Protein AF-A0A3D4VU05-F1 (afdb_monomer_lite)

Radius of gyration: 24.9 Å; chains: 1; bounding box: 49×47×51 Å

pLDDT: mean 73.93, std 16.85, range [43.44, 94.38]

Structure (mmCIF, N/CA/C/O backbone):
data_AF-A0A3D4VU05-F1
#
_entry.id   AF-A0A3D4VU05-F1
#
loop_
_atom_site.group_PDB
_atom_site.id
_atom_site.type_symbol
_atom_site.label_atom_id
_atom_site.label_alt_id
_atom_site.label_comp_id
_atom_site.label_asym_id
_atom_site.label_entity_id
_atom_site.label_seq_id
_atom_site.pdbx_PDB_ins_code
_atom_site.Cartn_x
_atom_site.Cartn_y
_atom_site.Cartn_z
_atom_site.occupancy
_atom_site.B_iso_or_equiv
_atom_site.auth_seq_id
_atom_site.auth_comp_id
_atom_site.auth_asym_id
_atom_site.auth_atom_id
_atom_site.pdbx_PDB_model_num
ATOM 1 N N . MET A 1 1 ? -17.216 -28.303 26.758 1.00 43.44 1 MET A N 1
ATOM 2 C CA . MET A 1 1 ? -16.828 -27.285 25.755 1.00 43.44 1 MET A CA 1
ATOM 3 C C . MET A 1 1 ? -15.707 -26.430 26.331 1.00 43.44 1 MET A C 1
ATOM 5 O O . MET A 1 1 ? -15.877 -25.909 27.424 1.00 43.44 1 MET A O 1
ATOM 9 N N . ALA A 1 2 ? -14.575 -26.311 25.635 1.00 47.59 2 ALA A N 1
ATOM 10 C CA . ALA A 1 2 ? -13.325 -25.736 26.156 1.00 47.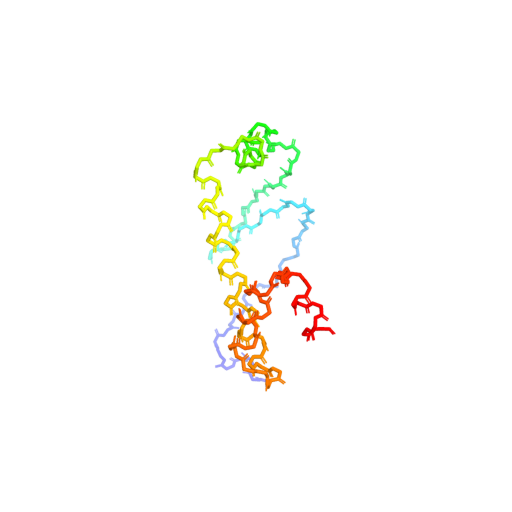59 2 ALA A CA 1
ATOM 11 C C . ALA A 1 2 ? -13.337 -24.206 26.389 1.00 47.59 2 ALA A C 1
ATOM 13 O O . ALA A 1 2 ? -12.470 -23.681 27.078 1.00 47.59 2 ALA A O 1
ATOM 14 N N . ILE A 1 3 ? -14.341 -23.491 25.870 1.00 51.03 3 ILE A N 1
ATOM 15 C CA . ILE A 1 3 ? -14.383 -22.017 25.859 1.00 51.03 3 ILE A CA 1
ATOM 16 C C . ILE A 1 3 ? -14.706 -21.421 27.246 1.00 51.03 3 ILE A C 1
ATOM 18 O O . ILE A 1 3 ? -14.239 -20.335 27.575 1.00 51.03 3 ILE A O 1
ATOM 22 N N . SER A 1 4 ? -15.425 -22.145 28.114 1.00 48.97 4 SER A N 1
ATOM 23 C CA . SER A 1 4 ? -15.790 -21.644 29.454 1.00 48.97 4 SER A CA 1
ATOM 24 C C . SER A 1 4 ? -14.626 -21.625 30.454 1.00 48.97 4 SER A C 1
ATOM 26 O O . SER A 1 4 ? -14.728 -20.962 31.482 1.00 48.97 4 SER A O 1
ATOM 28 N N . HIS A 1 5 ? -13.536 -22.351 30.188 1.00 53.50 5 HIS A N 1
ATOM 29 C CA . HIS A 1 5 ? -12.420 -22.503 31.130 1.00 53.50 5 HIS A CA 1
ATOM 30 C C . HIS A 1 5 ? -11.348 -21.407 30.994 1.00 53.50 5 HIS A C 1
ATOM 32 O O . HIS A 1 5 ? -10.461 -21.318 31.836 1.00 53.50 5 HIS A O 1
ATOM 38 N N . MET A 1 6 ? -11.431 -20.567 29.953 1.00 54.19 6 MET A N 1
ATOM 39 C CA . MET A 1 6 ? -10.428 -19.541 29.633 1.00 54.19 6 MET A CA 1
ATOM 40 C C . MET A 1 6 ? -10.749 -18.148 30.198 1.00 54.19 6 MET A C 1
ATOM 42 O O . MET A 1 6 ? -10.085 -17.183 29.841 1.00 54.19 6 MET A O 1
ATOM 46 N N . GLY A 1 7 ? -11.775 -17.999 31.047 1.00 47.34 7 GLY A N 1
ATOM 47 C CA . GLY A 1 7 ? -12.125 -16.698 31.643 1.00 47.34 7 GLY A CA 1
ATOM 48 C C . GLY A 1 7 ? -12.576 -15.626 30.638 1.00 47.34 7 GLY A C 1
ATOM 49 O O . GLY A 1 7 ? -12.833 -14.489 31.025 1.00 47.34 7 GLY A O 1
ATOM 50 N N . LEU A 1 8 ? -12.725 -15.978 29.357 1.00 54.75 8 LEU A N 1
ATOM 51 C CA . LEU A 1 8 ? -13.231 -15.108 28.299 1.00 54.75 8 LEU A CA 1
ATOM 52 C C . LEU A 1 8 ? -14.762 -15.063 28.366 1.00 54.75 8 LEU A C 1
ATOM 54 O O . LEU A 1 8 ? -15.470 -15.552 27.487 1.00 54.75 8 LEU A O 1
ATOM 58 N N . TYR A 1 9 ? -15.290 -14.500 29.451 1.00 56.50 9 TYR A N 1
ATOM 59 C CA . TYR A 1 9 ? -16.690 -14.107 29.512 1.00 56.50 9 TYR A CA 1
ATOM 60 C C . TYR A 1 9 ? -16.886 -12.942 28.533 1.00 56.50 9 TYR A C 1
ATOM 62 O O . TYR A 1 9 ? -16.532 -11.810 28.844 1.00 56.50 9 TYR A O 1
ATOM 70 N N . MET A 1 10 ? -17.401 -13.216 27.330 1.00 58.53 10 MET A N 1
ATOM 71 C CA . MET A 1 10 ? -17.871 -12.186 26.394 1.00 58.53 10 MET A CA 1
ATOM 72 C C . MET A 1 10 ? -19.242 -11.681 26.885 1.00 58.53 10 MET A C 1
ATOM 74 O O . MET A 1 10 ? -20.236 -12.381 26.686 1.00 58.53 10 MET A O 1
ATOM 78 N N . PRO A 1 11 ? -19.360 -10.495 27.522 1.00 60.28 11 PRO A N 1
ATOM 79 C CA . PRO A 1 11 ? -20.591 -10.120 28.223 1.00 60.28 11 PRO A CA 1
ATOM 80 C C . PRO A 1 11 ? -21.704 -9.594 27.311 1.00 60.28 11 PRO A C 1
ATOM 82 O O . PRO A 1 11 ? -22.786 -9.284 27.801 1.00 60.28 11 PRO A O 1
ATOM 85 N N . LYS A 1 12 ? -21.472 -9.414 26.006 1.00 63.19 12 LYS A N 1
ATOM 86 C CA . LYS A 1 12 ? -22.464 -8.868 25.072 1.00 63.19 12 LYS A CA 1
ATOM 87 C C . LYS A 1 12 ? -22.281 -9.484 23.692 1.00 63.19 12 LYS A C 1
ATOM 89 O O . LYS A 1 12 ? -21.158 -9.630 23.216 1.00 63.19 12 LYS A O 1
ATOM 94 N N . ARG A 1 13 ? -23.398 -9.835 23.049 1.00 72.75 13 ARG A N 1
ATOM 95 C CA . ARG A 1 13 ? -23.430 -10.239 21.638 1.00 72.75 13 ARG A CA 1
ATOM 96 C C . ARG A 1 13 ? -22.836 -9.094 20.809 1.00 72.75 13 ARG A C 1
ATOM 98 O O . ARG A 1 13 ? -23.255 -7.954 20.993 1.00 72.75 13 ARG A O 1
ATOM 105 N N . GLY A 1 14 ? -21.852 -9.395 19.961 1.00 74.50 14 GLY A N 1
ATOM 106 C CA . GLY A 1 14 ? -21.193 -8.389 19.125 1.00 74.50 14 GLY A CA 1
ATOM 107 C C . GLY A 1 14 ? -22.194 -7.609 18.267 1.00 74.50 14 GLY A C 1
ATOM 108 O O . GLY A 1 14 ? -23.201 -8.161 17.819 1.00 74.50 14 GLY A O 1
ATOM 109 N N . GLU A 1 15 ? -21.921 -6.323 18.063 1.00 82.12 15 GLU A N 1
ATOM 110 C CA . GLU A 1 15 ? -22.746 -5.427 17.253 1.00 82.12 15 GLU A CA 1
ATOM 111 C C . GLU A 1 15 ? -22.244 -5.403 15.804 1.00 82.12 15 GLU A C 1
ATOM 113 O O . GLU A 1 15 ? -21.039 -5.368 15.552 1.00 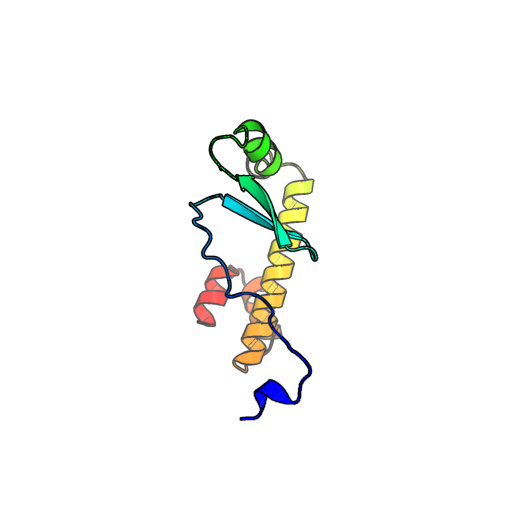82.12 15 GLU A O 1
ATOM 118 N N . LYS A 1 16 ? -23.168 -5.424 14.837 1.00 86.88 16 LYS A N 1
ATOM 119 C CA . LYS A 1 16 ? -22.828 -5.291 13.418 1.00 86.88 16 LYS A CA 1
ATOM 120 C C . LYS A 1 16 ? -22.750 -3.811 13.056 1.00 86.88 16 LYS A C 1
ATOM 122 O O . LYS A 1 16 ? -23.764 -3.121 13.083 1.00 86.88 16 LYS A O 1
ATOM 127 N N . LEU A 1 17 ? -21.569 -3.354 12.653 1.00 88.44 17 LEU A N 1
ATOM 128 C CA . LEU A 1 17 ? -21.369 -1.990 12.178 1.00 88.44 17 LEU A CA 1
ATOM 129 C C . LEU A 1 17 ? -21.428 -1.937 10.647 1.00 88.44 17 LEU A C 1
ATOM 131 O O . LEU A 1 17 ? -20.721 -2.680 9.970 1.00 88.44 17 LEU A O 1
ATOM 135 N N . ASN A 1 18 ? -22.250 -1.037 10.105 1.00 92.19 18 ASN A N 1
ATOM 136 C CA . ASN A 1 18 ? -22.251 -0.738 8.674 1.00 92.19 18 ASN A CA 1
ATOM 137 C C . ASN A 1 18 ? -21.130 0.263 8.353 1.00 92.19 18 ASN A C 1
ATOM 139 O O . ASN A 1 18 ? -21.038 1.316 8.998 1.00 92.19 18 ASN A O 1
ATOM 143 N N . VAL A 1 19 ? -20.312 -0.082 7.357 1.00 92.69 19 VAL A N 1
ATOM 144 C CA . VAL A 1 19 ? -19.190 0.714 6.843 1.00 92.69 19 VAL A CA 1
ATOM 145 C C . VAL A 1 19 ? -19.283 0.820 5.323 1.00 92.69 19 VAL A C 1
ATOM 147 O O . VAL A 1 19 ? -19.760 -0.105 4.663 1.00 92.69 19 VAL A O 1
ATOM 150 N N . SER A 1 20 ? -18.838 1.949 4.788 1.00 92.56 20 SER A N 1
ATOM 151 C CA . SER A 1 20 ? -18.722 2.231 3.356 1.00 92.56 20 SER A CA 1
ATOM 152 C C . SER A 1 20 ? -17.250 2.330 2.943 1.00 92.56 20 SER A C 1
ATOM 154 O O . SER A 1 20 ? -16.357 2.384 3.788 1.00 92.56 20 SER A O 1
ATOM 156 N N . CYS A 1 21 ? -16.977 2.345 1.635 1.00 88.88 21 CYS A N 1
ATOM 157 C CA . CYS A 1 21 ? -15.620 2.569 1.132 1.00 88.88 21 CYS A CA 1
ATOM 158 C C . CYS A 1 21 ? -15.078 3.913 1.647 1.00 88.88 21 CYS A C 1
ATOM 160 O O . CYS A 1 21 ? -15.770 4.927 1.565 1.00 88.88 21 CYS A O 1
ATOM 162 N N . GLY A 1 22 ? -13.861 3.897 2.193 1.00 89.00 22 GLY A N 1
ATOM 163 C CA . GLY A 1 22 ? -13.233 5.069 2.801 1.00 89.00 22 GLY A CA 1
ATOM 164 C C . GLY A 1 22 ? -13.540 5.265 4.287 1.00 89.00 22 GLY A C 1
ATOM 165 O O . GLY A 1 22 ? -12.880 6.079 4.922 1.00 89.00 22 GLY A O 1
ATOM 166 N N . ASP A 1 23 ? -14.472 4.527 4.893 1.00 93.00 23 ASP A N 1
ATOM 167 C CA . ASP A 1 23 ? -14.723 4.654 6.333 1.00 93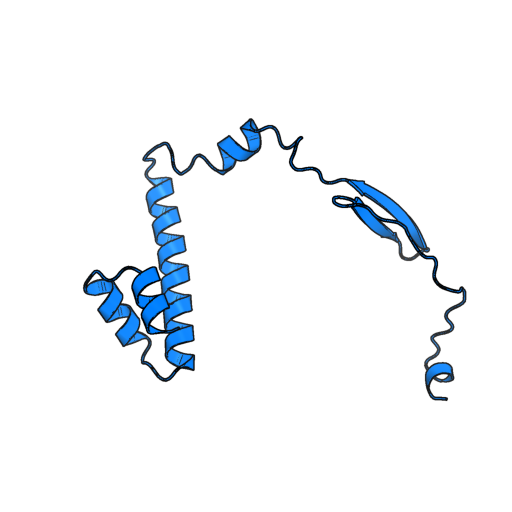.00 23 ASP A CA 1
ATOM 168 C C . ASP A 1 23 ? -13.552 4.099 7.158 1.00 93.00 23 ASP A C 1
ATOM 170 O O . ASP A 1 23 ? -13.097 2.972 6.963 1.00 93.00 23 ASP A O 1
ATOM 174 N N . ILE A 1 24 ? -13.111 4.869 8.151 1.00 94.25 24 ILE A N 1
ATOM 175 C CA . ILE A 1 24 ? -12.134 4.447 9.158 1.00 94.25 24 ILE A CA 1
ATOM 176 C C . ILE A 1 24 ? -12.864 4.332 10.491 1.00 94.25 24 ILE A C 1
ATOM 178 O O . ILE A 1 24 ? -13.455 5.296 10.973 1.00 94.25 24 ILE A O 1
ATOM 182 N N . VAL A 1 25 ? -12.808 3.161 11.121 1.00 94.38 25 VAL A N 1
ATOM 183 C CA . VAL A 1 25 ? -13.471 2.914 12.406 1.00 94.38 25 VAL A CA 1
ATOM 184 C C . VAL A 1 25 ? -12.428 2.615 13.470 1.00 94.38 25 VAL A C 1
ATOM 186 O O . VAL A 1 25 ? -11.623 1.699 13.325 1.00 94.38 25 VAL A O 1
ATOM 189 N N . LYS A 1 26 ? -12.477 3.354 14.578 1.00 94.19 26 LYS A N 1
ATOM 190 C CA . LYS A 1 26 ? -11.669 3.097 15.771 1.00 94.19 26 LYS A CA 1
ATOM 191 C C . LYS A 1 26 ? -12.581 2.698 16.924 1.00 94.19 26 LYS A C 1
ATOM 193 O O . LYS A 1 26 ? -13.497 3.440 17.272 1.00 94.19 26 LYS A O 1
ATOM 198 N N . ILE A 1 27 ? -12.303 1.533 17.504 1.00 92.75 27 ILE A N 1
ATOM 199 C CA . ILE A 1 27 ? -13.008 0.982 18.665 1.00 92.75 27 ILE A CA 1
ATOM 200 C C . ILE A 1 27 ? -12.083 1.115 19.878 1.00 92.75 27 ILE A C 1
ATOM 202 O O . ILE A 1 27 ? -10.947 0.645 19.851 1.00 92.75 27 ILE A O 1
ATOM 206 N N . SER A 1 28 ? -12.537 1.793 20.931 1.00 89.69 28 SER A N 1
ATOM 207 C CA . SER A 1 28 ? -11.775 1.936 22.172 1.00 89.69 28 SER A CA 1
ATOM 208 C C . SER A 1 28 ? -11.844 0.657 23.023 1.00 89.69 28 SER A C 1
ATOM 210 O O . SER A 1 28 ? -12.775 -0.137 22.872 1.00 89.69 28 SER A O 1
ATOM 212 N N . PRO A 1 29 ? -10.940 0.482 24.005 1.00 84.00 29 PRO A N 1
ATOM 213 C CA . PRO A 1 29 ? -11.026 -0.619 24.970 1.00 84.00 29 PRO A CA 1
ATOM 214 C C . PRO A 1 29 ? -12.336 -0.648 25.776 1.00 84.00 29 PRO A C 1
ATOM 216 O O . PRO A 1 29 ? -12.729 -1.690 26.287 1.00 84.00 29 PRO A O 1
ATOM 219 N N . THR A 1 30 ? -13.026 0.493 25.883 1.00 85.81 30 THR A N 1
ATOM 220 C CA . THR A 1 30 ? -14.334 0.615 26.543 1.00 85.81 30 THR A CA 1
ATOM 221 C C . THR A 1 30 ? -15.517 0.342 25.606 1.00 85.81 30 THR A C 1
ATOM 223 O O . THR A 1 30 ? -16.664 0.412 26.043 1.00 85.81 30 THR A O 1
ATOM 226 N N . GLY A 1 31 ? -15.264 0.033 24.329 1.00 82.50 31 GLY A N 1
ATOM 227 C CA . GLY A 1 31 ? -16.288 -0.204 23.308 1.00 82.50 31 GLY A CA 1
ATOM 228 C C . GLY A 1 31 ? -16.835 1.066 22.651 1.00 82.50 31 GLY A C 1
ATOM 229 O O . GLY A 1 31 ? -17.828 1.002 21.933 1.00 82.50 31 GLY A O 1
ATOM 230 N N . GLY A 1 32 ? -16.212 2.223 22.881 1.00 87.44 32 GLY A N 1
ATOM 231 C CA . GLY A 1 32 ? -16.561 3.468 22.202 1.00 87.44 32 GLY A CA 1
ATOM 232 C C . GLY A 1 32 ? -16.143 3.424 20.734 1.00 87.44 32 GLY A C 1
ATOM 233 O O . GLY A 1 32 ? -15.014 3.048 20.427 1.00 87.44 32 GLY A O 1
ATOM 234 N N . ILE A 1 33 ? -17.042 3.817 19.833 1.00 90.81 33 ILE A N 1
ATOM 235 C CA . ILE A 1 33 ? -16.798 3.811 18.388 1.00 90.81 33 ILE A CA 1
ATOM 236 C C . ILE A 1 33 ? -16.627 5.249 17.904 1.00 90.81 33 ILE A C 1
ATOM 238 O O . ILE A 1 33 ? -17.519 6.079 18.059 1.00 90.81 33 ILE A O 1
ATOM 242 N N . THR A 1 34 ? -15.494 5.530 17.270 1.00 93.50 34 THR A N 1
ATOM 243 C CA . THR A 1 34 ? -15.241 6.781 16.542 1.00 93.50 34 THR A CA 1
ATOM 244 C C . THR A 1 34 ? -15.077 6.483 15.057 1.00 93.50 34 THR A C 1
ATOM 246 O O . THR A 1 34 ? -14.415 5.505 14.704 1.00 93.50 34 THR A O 1
ATOM 249 N N . LYS A 1 35 ? -15.672 7.319 14.199 1.00 91.50 35 LYS A N 1
ATOM 250 C CA . LYS A 1 35 ? -15.618 7.183 12.740 1.00 91.50 35 LYS A CA 1
ATOM 251 C C . LYS A 1 35 ? -14.837 8.340 12.119 1.00 91.50 35 LYS A C 1
ATOM 253 O O . LYS A 1 35 ? -15.046 9.490 12.492 1.00 91.50 35 LYS A O 1
ATOM 258 N N . GLY A 1 36 ? -13.966 8.017 11.177 1.00 89.88 36 GLY A N 1
ATOM 259 C CA . GLY A 1 36 ? -13.340 8.933 10.233 1.00 89.88 36 GLY A CA 1
ATOM 260 C C . GLY A 1 36 ? -13.673 8.509 8.804 1.00 89.88 36 GLY A C 1
ATOM 261 O O . GLY A 1 36 ? -14.255 7.446 8.592 1.00 89.88 36 GLY A O 1
ATOM 262 N N . SER A 1 37 ? -13.302 9.331 7.830 1.00 89.69 37 SER A N 1
ATOM 263 C CA . SER A 1 37 ? -13.451 9.006 6.413 1.00 89.69 37 SER A CA 1
ATOM 264 C C . SER A 1 37 ? -12.192 9.418 5.658 1.00 89.69 37 SER A C 1
ATOM 266 O O . SER A 1 37 ? -11.606 10.465 5.934 1.00 89.69 37 SER A O 1
ATOM 268 N N . PHE A 1 38 ? -11.776 8.567 4.734 1.00 84.19 38 PHE A N 1
ATOM 269 C CA . PHE A 1 38 ? -10.723 8.781 3.764 1.00 84.19 38 PHE A CA 1
ATOM 270 C C . PHE A 1 38 ? -11.356 8.835 2.373 1.00 84.19 38 PHE A C 1
ATOM 272 O O . PHE A 1 38 ? -12.073 7.920 1.972 1.00 84.19 38 PHE A O 1
ATOM 279 N N . SER A 1 39 ? -11.072 9.901 1.630 1.00 79.81 39 SER A N 1
ATOM 280 C CA . SER A 1 39 ? -11.482 10.057 0.237 1.00 79.81 39 SER A CA 1
ATOM 281 C C . SER A 1 39 ? -10.317 10.624 -0.559 1.00 79.81 39 SER A C 1
ATOM 283 O O . SER A 1 39 ? -9.726 11.626 -0.156 1.00 79.81 39 SER A O 1
ATOM 285 N N . TYR A 1 40 ? -10.007 9.994 -1.692 1.00 67.69 40 TYR A N 1
ATOM 286 C CA . TYR A 1 40 ? -8.951 10.455 -2.593 1.00 67.69 40 TYR A CA 1
ATOM 287 C C . TYR A 1 40 ? -9.312 11.776 -3.289 1.00 67.69 40 TYR A C 1
ATOM 289 O O . TYR A 1 40 ? -8.432 12.560 -3.610 1.00 67.69 40 TYR A O 1
ATOM 297 N N . ASN A 1 41 ? -10.606 12.078 -3.432 1.00 66.62 41 ASN A N 1
ATOM 298 C CA . ASN A 1 41 ? -11.087 13.240 -4.188 1.00 66.62 41 ASN A CA 1
ATOM 299 C C . ASN A 1 41 ? -10.737 14.598 -3.549 1.00 66.62 41 ASN A C 1
ATOM 301 O O . ASN A 1 41 ? -10.872 15.624 -4.205 1.00 66.62 41 ASN A O 1
ATOM 305 N N . ASN A 1 42 ? -10.338 14.600 -2.271 1.00 56.41 42 ASN A N 1
ATOM 306 C CA . ASN A 1 42 ? -10.008 15.804 -1.499 1.00 56.41 42 ASN A CA 1
ATOM 307 C C . ASN A 1 42 ? -8.529 15.854 -1.088 1.00 56.41 42 ASN A C 1
ATOM 309 O O . ASN A 1 42 ? -8.137 16.729 -0.317 1.00 56.41 42 ASN A O 1
ATOM 313 N N . LEU A 1 43 ? -7.712 14.896 -1.538 1.00 56.22 43 LEU A N 1
ATOM 314 C CA . LEU A 1 43 ? -6.275 15.111 -1.556 1.00 56.22 43 LEU A CA 1
ATOM 315 C C . LEU A 1 43 ? -6.068 16.145 -2.649 1.00 56.22 43 LEU A C 1
ATOM 317 O O . LEU A 1 43 ? -6.121 15.783 -3.818 1.00 56.22 43 LEU A O 1
ATOM 321 N N . ASP A 1 44 ? -5.945 17.418 -2.252 1.00 54.84 44 ASP A N 1
ATOM 322 C CA . ASP A 1 44 ? -5.614 18.517 -3.154 1.00 54.84 44 ASP A CA 1
ATOM 323 C C . ASP A 1 44 ? -4.606 17.983 -4.164 1.00 54.84 44 ASP A C 1
ATOM 325 O O . ASP A 1 44 ? -3.527 17.531 -3.766 1.00 54.84 44 ASP A O 1
ATOM 329 N N . ASP A 1 45 ? -4.963 17.989 -5.450 1.00 53.66 45 ASP A N 1
ATOM 330 C CA . ASP A 1 45 ? -4.090 17.492 -6.513 1.00 53.66 45 ASP A CA 1
ATOM 331 C C . ASP A 1 45 ? -2.685 18.096 -6.365 1.00 53.66 45 ASP A C 1
ATOM 333 O O . ASP A 1 45 ? -1.698 17.447 -6.662 1.00 53.66 45 ASP A O 1
ATOM 337 N N . LEU A 1 46 ? -2.562 19.291 -5.782 1.00 54.97 46 LEU A N 1
ATOM 338 C CA . LEU A 1 46 ? -1.298 19.931 -5.421 1.00 54.97 46 LEU A CA 1
ATOM 339 C C . LEU A 1 46 ? -0.434 19.143 -4.416 1.00 54.97 46 LEU A C 1
ATOM 341 O O . LEU A 1 46 ? 0.768 19.047 -4.632 1.00 54.97 46 LEU A O 1
ATOM 345 N N . TRP A 1 47 ? -1.003 18.539 -3.368 1.00 52.41 47 TRP A N 1
ATOM 346 C CA . TRP A 1 47 ? -0.260 17.723 -2.393 1.00 52.41 47 TRP A CA 1
ATOM 347 C C . TRP A 1 47 ? 0.221 16.399 -2.995 1.00 52.41 47 TRP A C 1
ATOM 349 O O . TRP A 1 47 ? 1.325 15.939 -2.691 1.00 52.41 47 TRP A O 1
ATOM 359 N N . PHE A 1 48 ? -0.594 15.785 -3.859 1.00 50.94 48 PHE A N 1
ATOM 360 C CA . PHE A 1 48 ? -0.188 14.591 -4.602 1.00 50.94 48 PHE A CA 1
ATOM 361 C C . PHE A 1 48 ? 0.848 14.953 -5.672 1.00 50.94 48 PHE A C 1
ATOM 363 O O . PHE A 1 48 ? 1.856 14.269 -5.799 1.00 50.94 48 PHE A O 1
ATOM 370 N N . MET A 1 49 ? 0.672 16.071 -6.374 1.00 51.62 49 MET A N 1
ATOM 371 C CA . MET A 1 49 ? 1.620 16.550 -7.374 1.00 51.62 49 MET A CA 1
ATOM 372 C C . MET A 1 49 ? 2.948 16.967 -6.741 1.00 51.62 49 MET A C 1
ATOM 374 O O . MET A 1 49 ? 3.968 16.560 -7.263 1.00 51.62 49 MET A O 1
ATOM 378 N N . GLU A 1 50 ? 3.013 17.682 -5.615 1.00 54.94 50 GLU A N 1
ATOM 379 C CA . GLU A 1 50 ? 4.298 18.022 -4.970 1.00 54.94 50 GLU A CA 1
ATOM 380 C C . GLU A 1 50 ? 5.050 16.789 -4.455 1.00 54.94 50 GLU A C 1
ATOM 382 O O . GLU A 1 50 ? 6.275 16.734 -4.551 1.00 54.94 50 GLU A O 1
ATOM 387 N N . ARG A 1 51 ? 4.335 15.762 -3.975 1.00 52.56 51 ARG A N 1
ATOM 388 C CA . ARG A 1 51 ? 4.947 14.500 -3.530 1.00 52.56 51 ARG A CA 1
ATOM 389 C C . ARG A 1 51 ? 5.332 13.570 -4.695 1.00 52.56 51 ARG A C 1
ATOM 391 O O . ARG A 1 51 ? 6.281 12.806 -4.550 1.00 52.56 51 ARG A O 1
ATOM 398 N N . TYR A 1 52 ? 4.651 13.663 -5.843 1.00 47.84 52 TYR A N 1
ATOM 399 C CA . TYR A 1 52 ? 4.895 12.873 -7.065 1.00 47.84 52 TYR A CA 1
ATOM 400 C C . TYR A 1 52 ? 5.481 13.685 -8.245 1.00 47.84 52 TYR A C 1
ATOM 402 O O . TYR A 1 52 ? 5.569 13.191 -9.368 1.00 47.84 52 TYR A O 1
ATOM 410 N N . ARG A 1 53 ? 6.008 14.889 -7.987 1.00 46.53 53 ARG A N 1
ATOM 411 C CA . ARG A 1 53 ? 6.852 15.684 -8.899 1.00 46.53 53 ARG A CA 1
ATOM 412 C C . ARG A 1 53 ? 8.339 15.278 -8.997 1.00 46.53 53 ARG A C 1
ATOM 414 O O . ARG A 1 53 ? 9.076 16.071 -9.576 1.00 46.53 53 ARG A O 1
ATOM 421 N N . PRO A 1 54 ? 8.847 14.101 -8.567 1.00 47.56 54 PRO A N 1
ATOM 422 C CA . PRO A 1 54 ? 10.212 13.730 -8.942 1.00 47.56 54 PRO A CA 1
ATOM 423 C C . PRO A 1 54 ? 10.380 13.498 -10.458 1.00 47.56 54 PRO A C 1
ATOM 425 O O . PRO 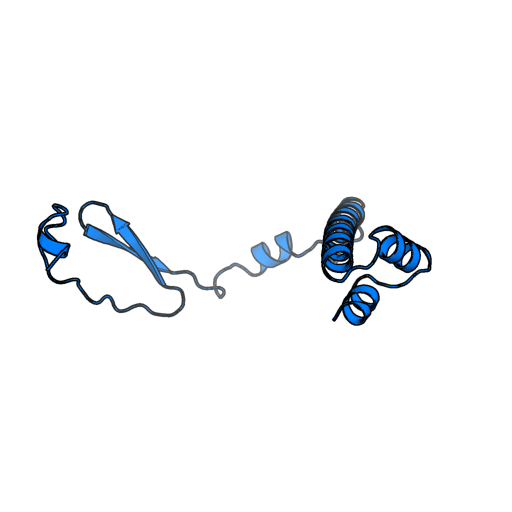A 1 54 ? 11.477 13.632 -10.983 1.00 47.56 54 PRO A O 1
ATOM 428 N N . TYR A 1 55 ? 9.288 13.213 -11.177 1.00 45.66 55 TYR A N 1
ATOM 429 C CA . TYR A 1 55 ? 9.328 12.831 -12.592 1.00 45.66 55 TYR A CA 1
ATOM 430 C C . TYR A 1 55 ? 9.448 13.996 -13.587 1.00 45.66 55 TYR A C 1
ATOM 432 O O . TYR A 1 55 ? 9.761 13.751 -14.751 1.00 45.66 55 TYR A O 1
ATOM 440 N N . LEU A 1 56 ? 9.174 15.245 -13.180 1.00 47.34 56 LEU A N 1
ATOM 441 C CA . LEU A 1 56 ? 9.102 16.371 -14.127 1.00 47.34 56 LEU A CA 1
ATOM 442 C C . LEU A 1 56 ? 10.358 17.243 -14.185 1.00 47.34 56 LEU A C 1
ATOM 444 O O . LEU A 1 56 ? 10.569 17.897 -15.201 1.00 47.34 56 LEU A O 1
ATOM 448 N N . ASP A 1 57 ? 11.189 17.238 -13.144 1.00 47.66 57 ASP A N 1
ATOM 449 C CA . ASP A 1 57 ? 12.402 18.047 -13.106 1.00 47.66 57 ASP A CA 1
ATOM 450 C C . ASP A 1 57 ? 13.602 17.171 -12.763 1.00 47.66 57 ASP A C 1
ATOM 452 O O . ASP A 1 57 ? 13.694 16.601 -11.674 1.00 47.66 57 ASP A O 1
ATOM 456 N N . CYS A 1 58 ? 14.539 17.100 -13.712 1.00 44.75 58 CYS A N 1
ATOM 457 C CA . CYS A 1 58 ? 15.871 16.511 -13.606 1.00 44.75 58 CYS A CA 1
ATOM 458 C C . CYS A 1 58 ? 16.693 17.169 -12.481 1.00 44.75 58 CYS A C 1
ATOM 460 O O . CYS A 1 58 ? 17.672 17.874 -12.728 1.00 44.75 58 CYS A O 1
ATOM 462 N N . THR A 1 59 ? 16.299 16.950 -11.232 1.00 49.25 59 THR A N 1
ATOM 463 C CA . THR A 1 59 ? 17.037 17.349 -10.040 1.00 49.25 59 THR A CA 1
ATOM 464 C C . THR A 1 59 ? 18.010 16.227 -9.664 1.00 49.25 59 THR A C 1
ATOM 466 O O . THR A 1 59 ? 17.678 15.045 -9.781 1.00 49.25 59 THR A O 1
ATOM 469 N N . PRO A 1 60 ? 19.232 16.544 -9.205 1.00 53.00 60 PRO A N 1
ATOM 470 C CA . PRO A 1 60 ? 20.227 15.531 -8.840 1.00 53.00 60 PRO A CA 1
ATOM 471 C C . PRO A 1 60 ? 19.753 14.586 -7.719 1.00 53.00 60 PRO A C 1
ATOM 473 O O . PRO A 1 60 ? 20.215 13.452 -7.648 1.00 53.00 60 PRO A O 1
ATOM 476 N N . TYR A 1 61 ? 18.788 15.016 -6.897 1.00 48.47 61 TYR A N 1
ATOM 477 C CA . TYR A 1 61 ? 18.175 14.194 -5.850 1.00 48.47 61 TYR A CA 1
ATOM 478 C C . TYR A 1 61 ? 17.284 13.070 -6.412 1.00 48.47 61 TYR A C 1
ATOM 480 O O . TYR A 1 61 ? 17.286 11.967 -5.874 1.00 48.47 61 TYR A O 1
ATOM 488 N N . TYR A 1 62 ? 16.587 13.305 -7.533 1.00 44.88 62 TYR A N 1
ATOM 489 C CA . TYR A 1 62 ? 15.747 12.288 -8.177 1.00 44.88 62 TYR A CA 1
ATOM 490 C C . TYR A 1 62 ? 16.568 11.137 -8.757 1.00 44.88 62 TYR A C 1
ATOM 492 O O . TYR A 1 62 ? 16.201 9.980 -8.582 1.00 44.88 62 TYR A O 1
ATOM 500 N N . LYS A 1 63 ? 17.714 11.439 -9.383 1.00 48.78 63 LYS A N 1
ATOM 501 C CA . LYS A 1 63 ? 18.629 10.389 -9.848 1.00 48.78 63 LYS A CA 1
ATOM 502 C C . LYS A 1 63 ? 19.081 9.510 -8.687 1.00 48.78 63 LYS A C 1
ATOM 504 O O . LYS A 1 63 ? 19.008 8.299 -8.819 1.00 48.78 63 LYS A O 1
ATOM 509 N N . SER A 1 64 ? 19.462 10.103 -7.552 1.00 55.53 64 SER A N 1
ATOM 510 C CA . SER A 1 64 ? 19.866 9.342 -6.360 1.00 55.53 64 SER A CA 1
ATOM 511 C C . SER A 1 64 ? 18.744 8.436 -5.848 1.00 55.53 64 SER A C 1
ATOM 513 O O . SER A 1 64 ? 18.967 7.245 -5.708 1.00 55.53 64 SER A O 1
ATOM 515 N N . ALA A 1 65 ? 17.527 8.961 -5.671 1.00 56.00 65 ALA A N 1
ATOM 516 C CA . ALA A 1 65 ? 16.391 8.175 -5.185 1.00 56.00 65 ALA A CA 1
ATOM 517 C C . ALA A 1 65 ? 15.953 7.062 -6.158 1.00 56.00 65 ALA A C 1
ATOM 519 O O . ALA A 1 65 ? 15.544 5.992 -5.718 1.00 56.00 65 ALA A O 1
ATOM 520 N N . CYS A 1 66 ? 16.060 7.287 -7.475 1.00 57.72 66 CYS A N 1
ATOM 521 C CA . CYS A 1 66 ? 15.852 6.224 -8.464 1.00 57.72 66 CYS A CA 1
ATOM 522 C C . CYS A 1 66 ? 16.932 5.148 -8.350 1.00 57.72 66 CYS A C 1
ATOM 524 O O . CYS A 1 66 ? 16.613 3.971 -8.418 1.00 57.72 66 CYS A O 1
ATOM 526 N N . THR A 1 67 ? 18.184 5.556 -8.121 1.00 64.12 67 THR A N 1
ATOM 527 C CA . THR A 1 67 ? 19.301 4.618 -7.941 1.00 64.12 67 THR A CA 1
ATOM 528 C C . THR A 1 67 ? 19.114 3.775 -6.677 1.00 64.12 67 THR A C 1
ATOM 530 O O . THR A 1 67 ? 19.357 2.576 -6.715 1.00 64.12 67 THR A O 1
ATOM 533 N N . ASP A 1 68 ? 18.639 4.377 -5.581 1.00 73.56 68 ASP A N 1
ATOM 534 C CA . ASP A 1 68 ? 18.377 3.674 -4.318 1.00 73.56 68 ASP A CA 1
ATOM 535 C C . ASP A 1 68 ? 17.233 2.651 -4.476 1.00 73.56 68 ASP A C 1
ATOM 537 O O . ASP A 1 68 ? 17.349 1.512 -4.032 1.00 73.56 68 ASP A O 1
ATOM 541 N N . MET A 1 69 ? 16.155 3.020 -5.180 1.00 74.69 69 MET A N 1
ATOM 542 C CA . MET A 1 69 ? 15.026 2.124 -5.469 1.00 74.69 69 MET A CA 1
ATOM 543 C C . MET A 1 69 ? 15.401 0.998 -6.449 1.00 74.69 69 MET A C 1
ATOM 545 O O . MET A 1 69 ? 14.946 -0.134 -6.300 1.00 74.69 69 MET A O 1
ATOM 549 N N . GLU A 1 70 ? 16.234 1.286 -7.452 1.00 80.25 70 GLU A N 1
ATOM 550 C CA . GLU A 1 70 ? 16.771 0.270 -8.366 1.00 80.25 70 GLU A CA 1
ATOM 551 C C . GLU A 1 70 ? 17.707 -0.704 -7.643 1.00 80.25 70 GLU A C 1
ATOM 553 O O . GLU A 1 70 ? 17.678 -1.901 -7.922 1.00 80.25 70 GLU A O 1
ATOM 558 N N . GLN A 1 71 ? 18.505 -0.223 -6.685 1.00 82.88 71 GLN A N 1
ATOM 559 C CA . GLN A 1 71 ? 19.347 -1.078 -5.848 1.00 82.88 71 GLN A CA 1
ATOM 560 C C . GLN A 1 71 ? 18.516 -1.986 -4.938 1.00 82.88 71 GLN A C 1
ATOM 562 O O . GLN A 1 71 ? 18.806 -3.178 -4.866 1.00 82.88 71 GLN A O 1
ATOM 567 N N . GLU A 1 72 ? 17.462 -1.462 -4.309 1.00 85.81 72 GLU A N 1
ATOM 568 C CA . GLU A 1 72 ? 16.541 -2.261 -3.492 1.00 85.81 72 GLU A CA 1
ATOM 569 C C . GLU A 1 72 ? 15.859 -3.354 -4.334 1.00 85.81 72 GLU A C 1
ATOM 571 O O . GLU A 1 72 ? 15.904 -4.529 -3.967 1.00 85.81 72 GLU A O 1
ATOM 576 N N . ARG A 1 73 ? 15.344 -3.017 -5.528 1.00 85.12 73 ARG A N 1
ATOM 577 C CA . ARG A 1 73 ? 14.775 -4.013 -6.460 1.00 85.12 73 ARG A CA 1
ATOM 578 C C . ARG A 1 73 ? 15.801 -5.055 -6.919 1.00 85.12 73 ARG A C 1
ATOM 580 O O . ARG A 1 73 ? 15.461 -6.228 -7.064 1.00 85.12 73 ARG A O 1
ATOM 587 N N . LEU A 1 74 ? 17.055 -4.662 -7.149 1.00 88.31 74 LEU A N 1
ATOM 588 C CA . LEU A 1 74 ? 18.121 -5.598 -7.515 1.00 88.31 74 LEU A CA 1
ATOM 589 C C . LEU A 1 74 ? 18.415 -6.595 -6.380 1.00 88.31 74 LEU A C 1
ATOM 591 O O . LEU A 1 74 ? 18.645 -7.775 -6.645 1.00 88.31 74 LEU A O 1
ATOM 595 N N . GLU A 1 75 ? 18.406 -6.150 -5.123 1.00 88.75 75 GLU A N 1
ATOM 596 C CA . GLU A 1 75 ? 18.575 -7.026 -3.956 1.00 88.75 75 GLU A CA 1
ATOM 597 C C . GLU A 1 75 ? 17.400 -7.998 -3.780 1.00 88.75 75 GLU A C 1
ATOM 599 O O . GLU A 1 75 ? 17.618 -9.179 -3.494 1.00 88.75 75 GLU A O 1
ATOM 604 N N . GLU A 1 76 ? 16.167 -7.547 -4.018 1.00 89.62 76 GLU A N 1
ATOM 605 C CA . GLU A 1 76 ? 14.982 -8.411 -4.009 1.00 89.62 76 GLU A CA 1
ATOM 606 C C . GLU A 1 76 ? 15.070 -9.512 -5.074 1.00 89.62 76 GLU A C 1
ATOM 608 O O . GLU A 1 76 ? 14.873 -10.691 -4.766 1.00 89.62 76 GLU A O 1
ATOM 613 N N . LEU A 1 77 ? 15.441 -9.159 -6.309 1.00 88.56 77 LEU A N 1
ATOM 614 C CA . LEU A 1 77 ? 15.598 -10.126 -7.399 1.00 88.56 77 LEU A CA 1
ATOM 615 C C . LEU A 1 77 ? 16.714 -11.135 -7.122 1.00 88.56 77 LEU A C 1
ATOM 617 O O . LEU A 1 77 ? 16.549 -12.321 -7.398 1.00 88.56 77 LEU A O 1
ATOM 621 N N . LYS A 1 78 ? 17.823 -10.706 -6.510 1.00 88.62 78 LYS A N 1
ATOM 622 C CA . LYS A 1 78 ? 18.894 -11.604 -6.047 1.00 88.62 78 LYS A CA 1
ATOM 623 C C . LYS A 1 78 ? 18.397 -12.620 -5.022 1.00 88.62 78 LYS A C 1
ATOM 625 O O . LYS A 1 78 ? 18.720 -13.805 -5.112 1.00 88.62 78 LYS A O 1
ATOM 630 N N . TRP A 1 79 ? 17.609 -12.170 -4.049 1.00 87.81 79 TRP A N 1
ATOM 631 C CA . TRP A 1 79 ? 17.003 -13.051 -3.053 1.00 87.81 79 TRP A CA 1
ATOM 632 C C . TRP A 1 79 ? 16.024 -14.046 -3.691 1.00 87.81 79 TRP A C 1
ATOM 634 O O . TRP A 1 79 ? 16.031 -15.234 -3.358 1.00 87.81 79 TRP A O 1
ATOM 644 N N . MET A 1 80 ? 15.202 -13.583 -4.630 1.00 87.88 80 MET A N 1
ATOM 645 C CA . MET A 1 80 ? 14.271 -14.439 -5.361 1.00 87.88 80 MET A CA 1
ATOM 646 C C . MET A 1 80 ? 14.999 -15.473 -6.218 1.00 87.88 80 MET A C 1
ATOM 648 O O . MET A 1 80 ? 14.673 -16.654 -6.141 1.00 87.88 80 MET A O 1
ATOM 652 N N . ALA A 1 81 ? 16.024 -15.065 -6.963 1.00 87.44 81 ALA A N 1
ATOM 653 C CA . ALA A 1 81 ? 16.878 -15.955 -7.743 1.00 87.44 81 ALA A CA 1
ATOM 654 C C . ALA A 1 81 ? 17.466 -17.077 -6.872 1.00 87.44 81 ALA A C 1
ATOM 656 O O . ALA A 1 81 ? 17.344 -18.254 -7.219 1.00 87.44 81 ALA A O 1
ATOM 657 N N . ALA A 1 82 ? 17.965 -16.736 -5.678 1.00 86.19 82 ALA A N 1
ATOM 658 C CA . ALA A 1 82 ? 18.440 -17.718 -4.704 1.00 86.19 82 ALA A CA 1
ATOM 659 C C . ALA A 1 82 ? 17.343 -18.704 -4.261 1.00 86.19 82 ALA A C 1
ATOM 661 O O . ALA A 1 82 ? 17.616 -19.892 -4.083 1.00 86.19 82 ALA A O 1
ATOM 662 N N . CYS A 1 83 ? 16.091 -18.254 -4.126 1.00 86.38 83 CYS A N 1
ATOM 663 C CA . CYS A 1 83 ? 14.956 -19.133 -3.822 1.00 86.38 83 CYS A CA 1
ATOM 664 C C . CYS A 1 83 ? 14.639 -20.120 -4.960 1.00 86.38 83 CYS A C 1
ATOM 666 O O . CYS A 1 83 ? 14.143 -21.216 -4.690 1.00 86.38 83 CYS A O 1
ATOM 668 N N . PHE A 1 84 ? 14.944 -19.761 -6.209 1.00 83.19 84 PHE A N 1
ATOM 669 C CA . PHE A 1 84 ? 14.788 -20.621 -7.387 1.00 83.19 84 PHE A CA 1
ATOM 670 C C . PHE A 1 84 ? 16.029 -21.478 -7.695 1.00 83.19 84 PHE A C 1
ATOM 672 O O . PHE A 1 84 ? 15.972 -22.341 -8.570 1.00 83.19 84 PHE A O 1
ATOM 679 N N . GLY A 1 85 ? 17.120 -21.303 -6.941 1.00 84.12 85 GLY A N 1
ATOM 680 C CA . GLY A 1 85 ? 18.366 -22.059 -7.093 1.00 84.12 85 GLY A CA 1
ATOM 681 C C . GLY A 1 85 ? 19.386 -21.434 -8.047 1.00 84.12 85 GLY A C 1
ATOM 682 O O . GLY A 1 85 ? 20.363 -22.101 -8.379 1.00 84.12 85 GLY A O 1
ATOM 683 N N . PHE A 1 86 ? 19.170 -20.187 -8.467 1.00 84.19 86 PHE A N 1
ATOM 684 C CA . PHE A 1 86 ? 20.147 -19.383 -9.202 1.00 84.19 86 PHE A CA 1
ATOM 685 C C . PHE A 1 86 ? 21.084 -18.655 -8.238 1.00 84.19 86 PHE A C 1
ATOM 687 O O . PHE A 1 86 ? 20.704 -18.327 -7.109 1.00 84.19 86 PHE A O 1
ATOM 694 N N . GLU A 1 87 ? 22.309 -18.385 -8.675 1.00 87.00 87 GLU A N 1
ATOM 695 C CA . GLU A 1 87 ? 23.255 -17.600 -7.890 1.00 87.00 87 GLU A CA 1
ATOM 696 C C . GLU A 1 87 ? 22.889 -16.101 -7.966 1.00 87.00 87 GLU A C 1
ATOM 698 O O . GLU A 1 87 ? 22.635 -15.570 -9.051 1.00 87.00 87 GLU A O 1
ATOM 703 N N . PRO A 1 88 ? 22.869 -15.370 -6.836 1.00 84.06 88 PRO A N 1
ATOM 704 C CA . PRO A 1 88 ? 22.670 -13.915 -6.818 1.00 84.06 88 PRO A CA 1
ATOM 705 C C . PRO A 1 88 ? 23.612 -13.148 -7.761 1.00 84.06 88 PRO A C 1
ATOM 707 O O . PRO A 1 88 ? 23.279 -12.072 -8.265 1.00 84.06 88 PRO A O 1
ATOM 710 N N . GLU A 1 89 ? 24.806 -13.685 -7.991 1.00 87.56 89 GLU A N 1
ATOM 711 C CA . GLU A 1 89 ? 25.810 -13.163 -8.910 1.00 87.56 89 GLU A CA 1
AT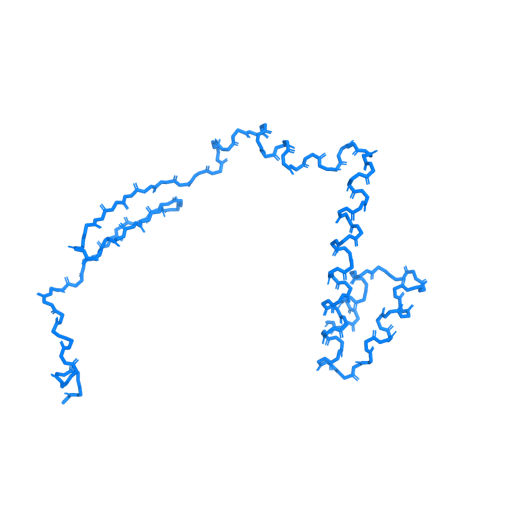OM 712 C C . GLU A 1 89 ? 25.340 -13.204 -10.371 1.00 87.56 89 GLU A C 1
ATOM 714 O O . GLU A 1 89 ? 25.682 -12.301 -11.135 1.00 87.56 89 GLU A O 1
ATOM 719 N N . GLU A 1 90 ? 24.514 -14.179 -10.761 1.00 84.38 90 GLU A N 1
ATOM 720 C CA . GLU A 1 90 ? 23.968 -14.299 -12.120 1.00 84.38 90 GLU A CA 1
ATOM 721 C C . GLU A 1 90 ? 23.016 -13.137 -12.438 1.00 84.38 90 GLU A C 1
ATOM 723 O O . GLU A 1 90 ? 23.112 -12.527 -13.503 1.00 84.38 90 GLU A O 1
ATOM 728 N N . VAL A 1 91 ? 22.177 -12.745 -11.473 1.00 85.44 91 VAL A N 1
ATOM 729 C CA . VAL A 1 91 ? 21.322 -11.545 -11.561 1.00 85.44 91 VAL A CA 1
ATOM 730 C C . VAL A 1 91 ? 22.166 -10.278 -11.720 1.00 85.44 91 VAL A C 1
ATOM 732 O O . VAL A 1 91 ? 21.832 -9.380 -12.493 1.00 85.44 91 VAL A O 1
ATOM 735 N N . GLU A 1 92 ? 23.296 -10.202 -11.017 1.00 85.56 92 GLU A N 1
ATOM 736 C CA . GLU A 1 92 ? 24.189 -9.048 -11.082 1.00 85.56 92 GLU A CA 1
ATOM 737 C C . GLU A 1 92 ? 24.946 -8.955 -12.416 1.00 85.56 92 GLU A C 1
ATOM 739 O O . GLU A 1 92 ? 25.227 -7.853 -12.892 1.00 85.56 92 GLU A O 1
ATOM 744 N N . VAL A 1 93 ? 25.275 -10.097 -13.026 1.00 88.62 93 VAL A N 1
ATOM 745 C CA . VAL A 1 93 ? 25.859 -10.166 -14.372 1.00 88.62 93 VAL A CA 1
ATOM 746 C C . VAL A 1 93 ? 24.848 -9.699 -15.411 1.00 88.62 93 VAL A C 1
ATOM 748 O O . VAL A 1 93 ? 25.186 -8.815 -16.194 1.00 88.62 93 VAL A O 1
ATOM 751 N N . LEU A 1 94 ? 23.609 -10.200 -15.375 1.00 86.69 94 LEU A N 1
ATOM 752 C CA . LEU A 1 94 ? 22.548 -9.774 -16.297 1.00 86.69 94 LEU A CA 1
ATOM 753 C C . LEU A 1 94 ? 22.322 -8.260 -16.221 1.00 86.69 94 LEU A C 1
ATOM 755 O O . LEU A 1 94 ? 22.330 -7.572 -17.242 1.00 86.69 94 LEU A O 1
ATOM 759 N N . TYR A 1 95 ? 22.238 -7.717 -15.006 1.00 85.81 95 TYR A N 1
ATOM 760 C CA . TYR A 1 95 ? 22.096 -6.278 -14.809 1.00 85.81 95 TYR A CA 1
ATOM 761 C C . TYR A 1 95 ? 23.282 -5.480 -15.385 1.00 85.81 95 TYR A C 1
ATOM 763 O O . TYR A 1 95 ? 23.096 -4.449 -16.031 1.00 85.81 95 TYR A O 1
ATOM 771 N N . LYS A 1 96 ? 24.521 -5.968 -15.218 1.00 85.69 96 LYS A N 1
ATOM 772 C CA . LYS A 1 96 ? 25.732 -5.333 -15.781 1.00 85.69 96 LYS A CA 1
ATOM 773 C C . LYS A 1 96 ? 25.829 -5.447 -17.303 1.00 85.69 96 LYS A C 1
ATOM 775 O O . LYS A 1 96 ? 26.417 -4.564 -17.925 1.00 85.69 96 LYS A O 1
ATOM 780 N N . GLU A 1 97 ? 25.280 -6.501 -17.900 1.00 87.94 97 GLU A N 1
ATOM 781 C CA . GLU A 1 97 ? 25.206 -6.667 -19.358 1.00 87.94 97 GLU A CA 1
ATOM 782 C C . GLU A 1 97 ? 24.153 -5.761 -20.013 1.00 87.94 97 GLU A C 1
ATOM 784 O O . GLU A 1 97 ? 24.129 -5.629 -21.237 1.00 87.94 97 GLU A O 1
ATOM 789 N N . GLY A 1 98 ? 23.348 -5.066 -19.205 1.00 84.50 98 GLY A N 1
ATOM 790 C CA . GLY A 1 98 ? 22.374 -4.081 -19.661 1.00 84.50 98 GLY A CA 1
ATOM 791 C C . GLY A 1 98 ? 20.943 -4.603 -19.720 1.00 84.50 98 GLY A C 1
ATOM 792 O O . GLY A 1 98 ? 20.098 -3.910 -20.284 1.00 84.50 98 GLY A O 1
ATOM 793 N N . TYR A 1 99 ? 20.665 -5.777 -19.141 1.00 83.62 99 TYR A N 1
ATOM 794 C CA . TYR A 1 99 ? 19.292 -6.215 -18.913 1.00 83.62 99 TYR A CA 1
ATOM 795 C C . TYR A 1 99 ? 18.635 -5.320 -17.867 1.00 83.62 99 TYR A C 1
ATOM 797 O O . TYR A 1 99 ? 19.219 -4.985 -16.831 1.00 83.62 99 TYR A O 1
ATOM 805 N N . THR A 1 100 ? 17.397 -4.942 -18.140 1.00 86.81 100 THR A N 1
ATOM 806 C CA . THR A 1 100 ? 16.557 -4.221 -17.190 1.00 86.81 100 THR A CA 1
ATOM 807 C C . THR A 1 100 ? 16.104 -5.153 -16.065 1.00 86.81 100 THR A C 1
ATOM 809 O O . THR A 1 100 ? 16.008 -6.366 -16.244 1.00 86.81 100 THR A O 1
ATOM 812 N N . LEU A 1 101 ? 15.802 -4.596 -14.887 1.00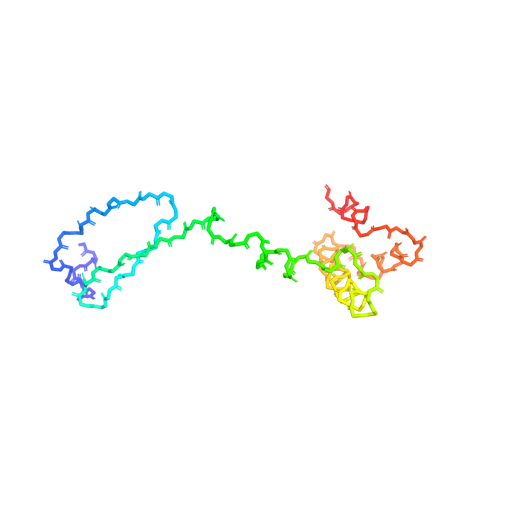 86.50 101 LEU A N 1
ATOM 813 C CA . LEU A 1 101 ? 15.304 -5.396 -13.758 1.00 86.50 101 LEU A CA 1
ATOM 814 C C . LEU A 1 101 ? 13.981 -6.101 -14.092 1.00 86.50 101 LEU A C 1
ATOM 816 O O . LEU A 1 101 ? 13.755 -7.204 -13.611 1.00 86.50 101 LEU A O 1
ATOM 820 N N . ASP A 1 102 ? 13.154 -5.500 -14.951 1.00 86.44 102 ASP A N 1
ATOM 821 C CA . ASP A 1 102 ? 11.902 -6.104 -15.413 1.00 86.44 102 ASP A CA 1
ATOM 822 C C . ASP A 1 102 ? 12.168 -7.329 -16.316 1.00 86.44 102 ASP A C 1
ATOM 824 O O . ASP A 1 102 ? 11.534 -8.364 -16.146 1.00 86.44 102 ASP A O 1
ATOM 828 N N . GLU A 1 103 ? 13.159 -7.269 -17.216 1.00 85.12 103 GLU A N 1
ATOM 829 C CA . GLU A 1 103 ? 13.573 -8.433 -18.023 1.00 85.12 103 GLU A CA 1
ATOM 830 C C . GLU A 1 103 ? 14.162 -9.552 -17.155 1.00 85.12 103 GLU A C 1
ATOM 832 O O . GLU A 1 103 ? 13.943 -10.730 -17.423 1.00 85.12 103 GLU A O 1
ATOM 837 N N . VAL A 1 104 ? 14.901 -9.205 -16.098 1.00 85.56 104 VAL A N 1
ATOM 838 C CA . VAL A 1 104 ? 15.408 -10.192 -15.133 1.00 85.56 104 VAL A CA 1
ATOM 839 C C . VAL A 1 104 ? 14.260 -10.824 -14.340 1.00 85.56 104 VAL A C 1
ATOM 841 O O . VAL A 1 104 ? 14.279 -12.027 -14.089 1.00 85.56 104 VAL A O 1
ATOM 844 N N . GLU A 1 105 ? 13.247 -10.044 -13.971 1.00 86.12 105 GLU A N 1
ATOM 845 C CA . GLU A 1 105 ? 12.041 -10.533 -13.300 1.00 86.12 105 GLU A CA 1
ATOM 846 C C . GLU A 1 105 ? 11.252 -11.511 -14.191 1.00 86.12 105 GLU A C 1
ATOM 848 O O . GLU A 1 105 ? 10.868 -12.578 -13.715 1.00 86.12 105 GLU A O 1
ATOM 853 N N . GLU A 1 106 ? 11.100 -11.216 -15.487 1.00 85.50 106 GLU A N 1
ATOM 854 C CA . GLU A 1 106 ? 10.494 -12.121 -16.484 1.00 85.50 106 GLU A CA 1
ATOM 855 C C . GLU A 1 106 ? 11.290 -13.417 -16.710 1.00 85.50 106 GLU A C 1
ATOM 857 O O . GLU A 1 106 ? 10.738 -14.418 -17.155 1.00 85.50 106 GLU A O 1
ATOM 862 N N . LEU A 1 107 ? 12.594 -13.434 -16.428 1.00 82.31 107 LEU A N 1
ATOM 863 C CA . LEU A 1 107 ? 13.389 -14.666 -16.491 1.00 82.31 107 LEU A CA 1
ATOM 864 C C . LEU A 1 107 ? 13.201 -15.542 -15.245 1.00 82.31 107 LEU A C 1
ATOM 866 O O . LEU A 1 107 ? 13.414 -16.755 -15.315 1.00 82.31 107 LEU A O 1
ATOM 870 N N . LEU A 1 108 ? 12.827 -14.939 -14.113 1.00 78.50 108 LEU A N 1
ATOM 871 C CA . LEU A 1 108 ? 12.591 -15.635 -12.846 1.00 78.50 108 LEU A CA 1
ATOM 872 C C . LEU A 1 108 ? 11.139 -16.131 -12.687 1.00 78.50 108 LEU A C 1
ATOM 874 O O . LEU A 1 108 ? 10.925 -17.059 -11.901 1.00 78.50 108 LEU A O 1
ATOM 878 N N . TYR A 1 109 ? 10.167 -15.557 -13.412 1.00 70.56 109 TYR A N 1
ATOM 879 C CA . TYR A 1 109 ? 8.732 -15.897 -13.366 1.00 70.56 109 TYR A CA 1
ATOM 880 C C . TYR A 1 109 ? 8.163 -16.357 -14.711 1.00 70.56 109 TYR A C 1
ATOM 882 O O . TYR A 1 109 ? 7.428 -17.375 -14.707 1.00 70.56 109 TYR A O 1
#

Foldseek 3Di:
DPPVVPPPPPPDDDDDDDDDPQWDWDQDPVRDIDIDGDDPVPPPVVVVCVVVVLPPDPDPVSVVVVVVVQVVLLVVLLVLCVVVVHHSVVSVVCVVVPDDSVNSVVVSD

Sequence (109 aa):
MAISHMGLYMPKRGEKLNVSCGDIVKISPTGGITKGSFSYNNLDDLWFMERYRPYLDCTPYYKSACTDMEQERLEELKWMAACFGFEPEEVEVLYKEGYTLDEVEELLY

Secondary structure (DSSP, 8-state):
-GGGGG-----SPPPPPP--TTEEEEE-TT--EEEEE--GGGS-HHHHHHHHGGGTS--HHHHHHHHHHHHHHHHHHHHHHHHHT--HHHHHHHHHHT--HHHHHHHH-